Protein AF-A0A1V4RSJ5-F1 (afdb_monomer_lite)

Structure (mmCIF, N/CA/C/O backbone):
data_AF-A0A1V4RSJ5-F1
#
_entry.id   AF-A0A1V4RSJ5-F1
#
loop_
_atom_site.group_PDB
_atom_site.id
_atom_site.type_symbol
_atom_site.label_atom_id
_atom_site.label_alt_id
_atom_site.label_comp_id
_atom_site.label_asym_id
_atom_site.label_entity_id
_atom_site.label_seq_id
_atom_site.pdbx_PDB_ins_code
_atom_site.Cartn_x
_atom_site.Cartn_y
_atom_site.Cartn_z
_atom_site.occupancy
_atom_site.B_iso_or_equiv
_atom_site.auth_seq_id
_atom_site.auth_comp_id
_atom_site.auth_asym_id
_atom_site.auth_atom_id
_atom_site.pdbx_PDB_model_num
ATOM 1 N N . MET A 1 1 ? 19.774 13.834 7.648 1.00 60.19 1 MET A N 1
ATOM 2 C CA . MET A 1 1 ? 18.920 12.659 7.350 1.00 60.19 1 MET A CA 1
ATOM 3 C C . MET A 1 1 ? 17.460 12.760 7.846 1.00 60.19 1 MET A C 1
ATOM 5 O O . MET A 1 1 ? 16.663 11.932 7.446 1.00 60.19 1 MET A O 1
ATOM 9 N N . ARG A 1 2 ? 17.047 13.765 8.650 1.00 70.81 2 ARG A N 1
ATOM 10 C CA . ARG A 1 2 ? 15.687 13.829 9.255 1.00 70.81 2 ARG A CA 1
ATOM 11 C C . ARG A 1 2 ? 14.603 14.603 8.474 1.00 70.81 2 ARG A C 1
ATOM 13 O O . ARG A 1 2 ? 13.468 14.656 8.927 1.00 70.81 2 ARG A O 1
ATOM 20 N N . LYS A 1 3 ? 14.915 15.206 7.317 1.00 78.62 3 LYS A N 1
ATOM 21 C CA . LYS A 1 3 ? 14.033 16.191 6.643 1.00 78.62 3 LYS A CA 1
ATOM 22 C C . LYS A 1 3 ? 12.652 15.664 6.208 1.00 78.62 3 LYS A C 1
ATOM 24 O O . LYS A 1 3 ? 11.761 16.475 5.996 1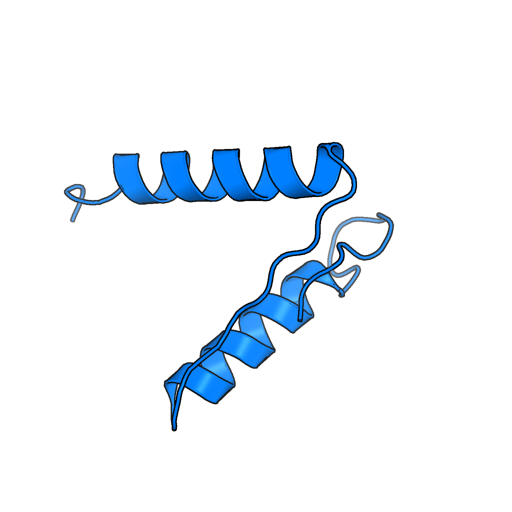.00 78.62 3 LYS A O 1
ATOM 29 N N . ASN A 1 4 ? 12.459 14.347 6.099 1.00 92.06 4 ASN A N 1
ATOM 30 C CA . ASN A 1 4 ? 11.225 13.761 5.559 1.00 92.06 4 ASN A CA 1
ATOM 31 C C . ASN A 1 4 ? 10.433 12.904 6.559 1.00 92.06 4 ASN A C 1
ATOM 33 O O . ASN A 1 4 ? 9.430 12.314 6.167 1.00 92.06 4 ASN A O 1
ATOM 37 N N . ILE A 1 5 ? 10.835 12.846 7.835 1.00 95.38 5 ILE A N 1
ATOM 38 C CA . ILE A 1 5 ? 10.163 11.998 8.839 1.00 95.38 5 ILE A CA 1
ATOM 39 C C . ILE A 1 5 ? 8.680 12.364 8.962 1.00 95.38 5 ILE A C 1
ATOM 41 O O . ILE A 1 5 ? 7.828 11.487 8.891 1.00 95.38 5 ILE A O 1
ATOM 45 N N . SER A 1 6 ? 8.357 13.656 9.045 1.00 95.06 6 SER A N 1
ATOM 46 C CA . SER A 1 6 ? 6.966 14.109 9.158 1.00 95.06 6 SER A CA 1
ATOM 47 C C . SER A 1 6 ? 6.112 13.708 7.951 1.00 95.06 6 SER A C 1
ATOM 49 O O . SER A 1 6 ? 4.938 13.403 8.111 1.00 95.06 6 SER A O 1
ATOM 51 N N . LYS A 1 7 ? 6.700 13.660 6.746 1.00 95.56 7 LYS A N 1
ATOM 52 C CA . LYS A 1 7 ? 5.993 13.225 5.530 1.00 95.56 7 LYS A CA 1
ATOM 53 C C . LYS A 1 7 ? 5.719 11.722 5.543 1.00 95.56 7 LYS A C 1
ATOM 55 O O . LYS A 1 7 ? 4.641 11.305 5.140 1.00 95.56 7 LYS A O 1
ATOM 60 N N . LEU A 1 8 ? 6.682 10.929 6.019 1.00 95.44 8 LEU A N 1
ATOM 61 C CA . LEU A 1 8 ? 6.532 9.480 6.171 1.00 95.44 8 LEU A CA 1
ATOM 62 C C . LEU A 1 8 ? 5.436 9.135 7.183 1.00 95.44 8 LEU A C 1
ATOM 64 O O . LEU A 1 8 ? 4.572 8.322 6.875 1.00 95.44 8 LEU A O 1
ATOM 68 N N . ILE A 1 9 ? 5.441 9.793 8.348 1.00 96.50 9 ILE A N 1
ATOM 69 C CA . ILE A 1 9 ? 4.408 9.608 9.379 1.00 96.50 9 ILE A CA 1
ATOM 70 C C . ILE A 1 9 ? 3.034 9.975 8.815 1.00 96.50 9 ILE A C 1
ATOM 72 O O . ILE A 1 9 ? 2.121 9.158 8.858 1.00 96.50 9 ILE A O 1
ATOM 76 N N . PHE A 1 10 ? 2.918 11.153 8.196 1.00 96.69 10 PHE A N 1
ATOM 77 C CA . PHE A 1 10 ? 1.668 11.600 7.586 1.00 96.69 10 PHE A CA 1
ATOM 78 C C . PHE A 1 10 ? 1.132 10.602 6.548 1.00 96.69 10 PHE A C 1
ATOM 80 O O . PHE A 1 10 ? -0.058 10.295 6.538 1.00 96.69 10 PHE A O 1
ATOM 87 N N . PHE A 1 11 ? 1.996 10.069 5.679 1.00 96.62 11 PHE A N 1
ATOM 88 C CA . PHE A 1 11 ? 1.582 9.082 4.682 1.00 96.62 11 PHE A CA 1
ATOM 89 C C . PHE A 1 11 ? 1.115 7.772 5.331 1.00 96.62 11 PHE A C 1
ATOM 91 O O . PHE A 1 11 ? 0.052 7.265 4.974 1.00 96.62 11 PHE A O 1
ATOM 98 N N . ALA A 1 12 ? 1.856 7.259 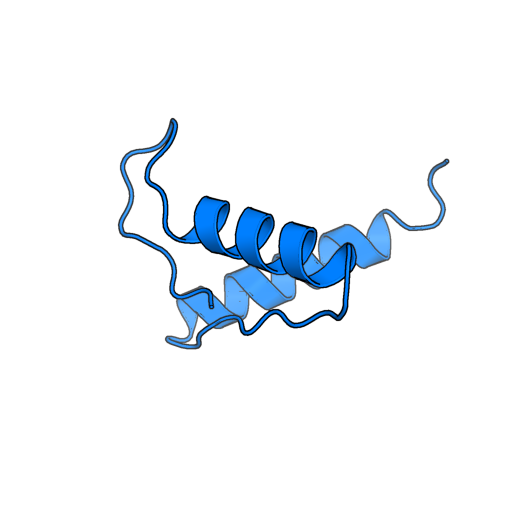6.317 1.00 96.75 12 ALA A N 1
ATOM 99 C CA . ALA A 1 12 ? 1.491 6.042 7.038 1.00 96.75 12 ALA A CA 1
ATOM 100 C C . ALA A 1 12 ? 0.132 6.175 7.749 1.00 96.75 12 ALA A C 1
ATOM 102 O O . ALA A 1 12 ? -0.698 5.271 7.658 1.00 96.75 12 ALA A O 1
ATOM 103 N N . GLU A 1 13 ? -0.133 7.321 8.385 1.00 98.00 13 GLU A N 1
ATOM 104 C CA .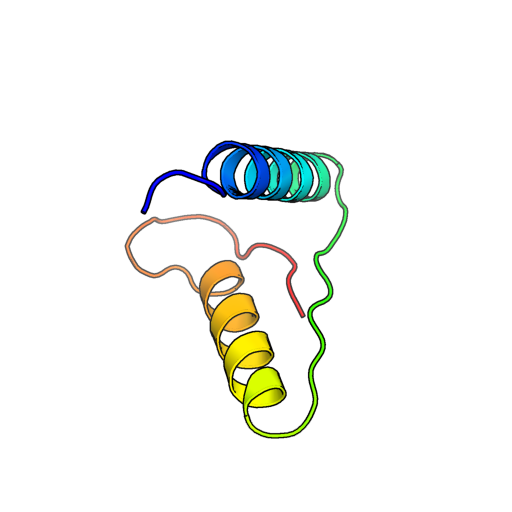 GLU A 1 13 ? -1.423 7.615 9.021 1.00 98.00 13 GLU A CA 1
ATOM 105 C C . GLU A 1 13 ? -2.576 7.626 8.008 1.00 98.00 13 GLU A C 1
ATOM 107 O O . GLU A 1 13 ? -3.641 7.069 8.274 1.00 98.00 13 GLU A O 1
ATOM 112 N N . LYS A 1 14 ? -2.373 8.216 6.822 1.00 98.12 14 LYS A N 1
ATOM 113 C CA . LYS A 1 14 ? -3.396 8.237 5.764 1.00 98.12 14 LYS A CA 1
ATOM 114 C C . LYS A 1 14 ? -3.685 6.851 5.199 1.00 98.12 14 LYS A C 1
ATOM 116 O O . LYS A 1 14 ? -4.850 6.536 4.971 1.00 98.12 14 LYS A O 1
ATOM 121 N N . VAL A 1 15 ? -2.657 6.029 5.003 1.00 97.75 15 VAL A N 1
ATOM 122 C CA . VAL A 1 15 ? -2.820 4.644 4.539 1.00 97.75 15 VAL A CA 1
ATOM 123 C C . VAL A 1 15 ? -3.560 3.805 5.584 1.00 97.75 15 VAL A C 1
ATOM 125 O O . VAL A 1 15 ? -4.511 3.108 5.239 1.00 97.75 15 VAL A O 1
ATOM 128 N N . ALA A 1 16 ? -3.190 3.919 6.863 1.00 96.69 16 ALA A N 1
ATOM 129 C CA . ALA A 1 16 ? -3.877 3.217 7.944 1.00 96.69 16 ALA A CA 1
ATOM 130 C C . ALA A 1 16 ? -5.361 3.610 8.021 1.00 96.69 16 ALA A C 1
ATOM 132 O O . ALA A 1 16 ? -6.224 2.734 8.057 1.00 96.69 16 ALA A O 1
ATOM 133 N N . LEU A 1 17 ? -5.658 4.915 7.960 1.00 98.19 17 LEU A N 1
ATOM 134 C CA . LEU A 1 17 ? -7.031 5.421 7.955 1.00 98.19 17 LEU A CA 1
ATOM 135 C C . LEU A 1 17 ? -7.836 4.908 6.752 1.00 98.19 17 LEU A C 1
ATOM 137 O O . LEU A 1 17 ? -9.022 4.612 6.894 1.00 98.19 17 LEU A O 1
ATOM 141 N N . ALA A 1 18 ? -7.212 4.795 5.576 1.00 98.12 18 ALA A N 1
ATOM 142 C CA . ALA A 1 18 ? -7.866 4.251 4.392 1.00 98.12 18 ALA A CA 1
ATOM 143 C C . ALA A 1 18 ? -8.285 2.790 4.619 1.00 98.12 18 ALA A C 1
ATOM 145 O O . ALA A 1 18 ? -9.443 2.454 4.388 1.00 98.12 18 ALA A O 1
ATOM 146 N N . PHE A 1 19 ? -7.395 1.947 5.150 1.00 96.44 19 PHE A N 1
ATOM 147 C CA . PHE A 1 19 ? -7.735 0.551 5.439 1.00 96.44 19 PHE A CA 1
ATOM 148 C C . PHE A 1 19 ? -8.838 0.407 6.488 1.00 96.44 19 PHE A C 1
ATOM 150 O O . PHE A 1 19 ? -9.730 -0.418 6.319 1.00 96.44 19 PHE A O 1
ATOM 157 N N . THR A 1 20 ? -8.830 1.222 7.549 1.00 96.38 20 THR A N 1
ATOM 158 C CA . THR A 1 20 ? -9.911 1.183 8.550 1.00 96.38 20 THR A CA 1
ATOM 159 C C . THR A 1 20 ? -11.232 1.755 8.034 1.00 96.38 20 THR A C 1
ATOM 161 O O . THR A 1 20 ? -12.259 1.558 8.673 1.00 96.38 20 THR A O 1
ATOM 164 N N . SER A 1 21 ? -11.212 2.460 6.899 1.00 98.00 21 SER A N 1
ATOM 165 C CA . SER A 1 21 ? -12.394 3.029 6.235 1.00 98.00 21 SER A CA 1
ATOM 166 C C . SER A 1 21 ? -12.856 2.197 5.030 1.00 98.00 21 SER A C 1
ATOM 168 O O . SER A 1 21 ? -13.531 2.731 4.156 1.00 98.00 21 SER A O 1
ATOM 170 N N . ASP A 1 22 ? -12.468 0.917 4.966 1.00 96.62 22 ASP A N 1
ATOM 171 C CA . ASP A 1 22 ? -12.816 -0.031 3.891 1.00 96.62 22 ASP A CA 1
ATOM 172 C C . ASP A 1 22 ? -12.355 0.408 2.481 1.00 96.62 22 ASP A C 1
ATOM 174 O O . ASP A 1 22 ? -12.918 0.038 1.450 1.00 96.62 22 ASP A O 1
ATOM 178 N N . CYS A 1 23 ? -11.289 1.212 2.424 1.00 97.88 23 CYS A N 1
ATOM 179 C CA . CYS A 1 23 ? -10.616 1.593 1.186 1.00 97.88 23 CYS A CA 1
ATOM 180 C C . CYS A 1 23 ? -9.422 0.672 0.893 1.00 97.88 23 CYS A C 1
ATOM 182 O O . CYS A 1 23 ? -8.912 -0.044 1.755 1.00 97.88 23 CYS A O 1
ATOM 184 N N . LYS A 1 24 ? -8.916 0.758 -0.342 1.00 96.75 24 LYS A N 1
ATOM 185 C CA . LYS A 1 24 ? -7.711 0.054 -0.804 1.00 96.75 24 LYS A CA 1
ATOM 186 C C . LYS A 1 24 ? -6.584 1.015 -1.167 1.00 96.75 24 LYS A C 1
ATOM 188 O O . LYS A 1 24 ? -6.840 2.143 -1.590 1.00 96.75 24 LYS A O 1
ATOM 193 N N . LEU A 1 25 ? -5.346 0.544 -1.051 1.00 97.62 25 LEU A N 1
ATOM 194 C CA . LEU A 1 25 ? -4.155 1.252 -1.514 1.00 97.62 25 LEU A CA 1
ATOM 195 C C . LEU A 1 25 ? -3.820 0.808 -2.943 1.00 97.62 25 LEU A C 1
ATOM 197 O O . LEU A 1 25 ? -3.707 -0.386 -3.196 1.00 97.62 25 LEU A O 1
ATOM 201 N N . LEU A 1 26 ? -3.664 1.760 -3.864 1.00 97.75 26 LEU A N 1
ATOM 202 C CA . LEU A 1 26 ? -3.180 1.501 -5.223 1.00 97.75 26 LEU A CA 1
ATOM 203 C C . LEU A 1 26 ? -1.783 2.108 -5.374 1.00 97.75 26 LEU A C 1
ATOM 205 O O . LEU A 1 26 ? -1.609 3.303 -5.121 1.00 97.75 26 LEU A O 1
ATOM 209 N N . ILE A 1 27 ? -0.807 1.301 -5.779 1.00 97.19 27 ILE A N 1
ATOM 210 C CA . ILE A 1 27 ? 0.591 1.699 -5.945 1.00 97.19 27 ILE A CA 1
ATOM 211 C C . ILE A 1 27 ? 0.992 1.445 -7.395 1.00 97.19 27 ILE A C 1
ATOM 213 O O . ILE A 1 27 ? 0.795 0.367 -7.942 1.00 97.19 27 ILE A O 1
ATOM 217 N N . CYS A 1 28 ? 1.569 2.451 -8.044 1.00 97.69 28 CYS A N 1
ATOM 218 C CA . CYS A 1 28 ? 1.985 2.344 -9.435 1.00 97.69 28 CYS A CA 1
ATOM 219 C C . CYS A 1 28 ? 3.363 2.962 -9.653 1.00 97.69 28 CYS A C 1
ATOM 221 O O . CYS A 1 28 ? 3.734 3.948 -9.015 1.00 97.69 28 CYS A O 1
ATOM 223 N N . GLY A 1 29 ? 4.096 2.409 -10.612 1.00 97.62 29 GLY A N 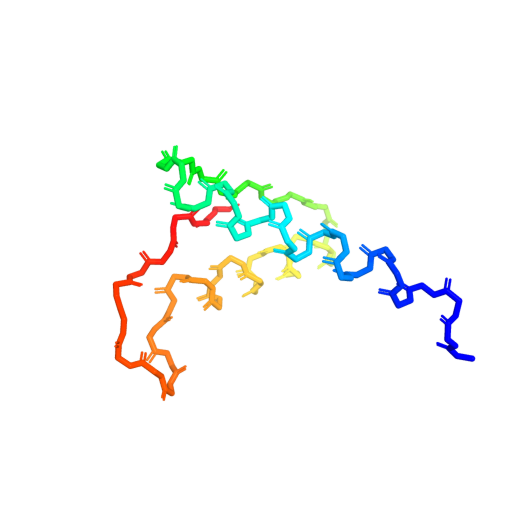1
ATOM 224 C CA . GLY A 1 29 ? 5.400 2.893 -11.038 1.00 97.62 29 GLY A CA 1
ATOM 225 C C . GLY A 1 29 ? 5.778 2.289 -12.387 1.00 97.62 29 GLY A C 1
ATOM 226 O O . GLY A 1 29 ? 5.151 1.335 -12.839 1.00 97.62 29 GLY A O 1
ATOM 227 N N . ASN A 1 30 ? 6.808 2.846 -13.024 1.00 98.12 30 ASN A N 1
ATOM 228 C CA . ASN A 1 30 ? 7.347 2.358 -14.295 1.00 98.12 30 ASN A CA 1
ATOM 229 C C . ASN A 1 30 ? 8.784 1.859 -14.093 1.00 98.12 30 ASN A C 1
ATOM 231 O O . ASN A 1 30 ? 9.534 2.433 -13.301 1.00 98.12 30 ASN A O 1
ATOM 235 N N . GLY A 1 31 ? 9.190 0.818 -14.826 1.00 96.38 31 GLY A N 1
ATOM 236 C CA . GLY A 1 31 ? 10.544 0.260 -14.725 1.00 96.38 31 GLY A CA 1
ATOM 237 C C . GLY A 1 31 ? 10.857 -0.235 -13.309 1.00 96.38 31 GLY A C 1
ATOM 238 O O . GLY A 1 31 ? 10.067 -0.974 -12.729 1.00 96.38 31 GLY A O 1
ATOM 239 N N . GLY A 1 32 ? 11.983 0.196 -12.729 1.00 97.25 32 GLY A N 1
ATOM 240 C CA . GLY A 1 32 ? 12.384 -0.201 -11.370 1.00 97.25 32 GLY A CA 1
ATOM 241 C C . GLY A 1 32 ? 11.330 0.111 -10.301 1.00 97.25 32 GLY A C 1
ATOM 242 O O . GLY A 1 32 ? 11.056 -0.724 -9.447 1.00 97.25 32 GLY A O 1
ATOM 243 N N . SER A 1 33 ? 10.635 1.247 -10.413 1.00 97.69 33 SER A N 1
ATOM 244 C CA . SER A 1 33 ? 9.577 1.611 -9.462 1.00 97.69 33 SER A CA 1
ATOM 245 C C . SER A 1 33 ? 8.326 0.732 -9.569 1.00 97.69 33 SER A C 1
ATOM 247 O O . SER A 1 33 ? 7.526 0.715 -8.639 1.00 97.69 33 SER A O 1
ATOM 249 N N . ALA A 1 34 ? 8.139 -0.008 -10.670 1.00 98.19 34 ALA A N 1
ATOM 250 C CA . ALA A 1 34 ? 7.089 -1.025 -10.751 1.00 98.19 34 ALA A CA 1
ATOM 251 C C . ALA A 1 34 ? 7.410 -2.225 -9.843 1.00 98.19 34 ALA A C 1
ATOM 253 O O . ALA A 1 34 ? 6.513 -2.762 -9.196 1.00 98.19 34 ALA A O 1
ATOM 254 N N . ALA A 1 35 ? 8.691 -2.602 -9.746 1.00 97.56 35 ALA A N 1
ATOM 255 C CA . ALA A 1 35 ? 9.139 -3.645 -8.828 1.00 97.56 35 ALA A CA 1
ATOM 256 C C . ALA A 1 35 ? 8.971 -3.205 -7.365 1.00 97.56 35 ALA A C 1
ATOM 258 O O . ALA A 1 35 ? 8.482 -3.989 -6.554 1.00 97.56 35 ALA A O 1
ATOM 259 N N . ASP A 1 36 ? 9.288 -1.943 -7.048 1.00 97.75 36 ASP A N 1
ATOM 260 C CA . ASP A 1 36 ? 9.042 -1.374 -5.715 1.00 97.75 36 ASP A CA 1
ATOM 261 C C . ASP A 1 36 ? 7.544 -1.365 -5.375 1.00 97.75 36 ASP A C 1
ATOM 263 O O . ASP A 1 36 ? 7.156 -1.769 -4.279 1.00 97.75 36 ASP A O 1
ATOM 267 N N . ALA A 1 37 ? 6.687 -0.954 -6.319 1.00 97.88 37 ALA A N 1
ATOM 268 C CA . ALA A 1 37 ? 5.237 -0.944 -6.132 1.00 97.88 37 ALA A CA 1
ATOM 269 C C . ALA A 1 37 ? 4.694 -2.348 -5.825 1.00 97.88 37 ALA A C 1
ATOM 271 O O . ALA A 1 37 ? 4.001 -2.535 -4.825 1.00 97.88 37 ALA A O 1
ATOM 272 N N . GLN A 1 38 ? 5.087 -3.343 -6.628 1.00 96.94 38 GLN A N 1
ATOM 273 C CA . GLN A 1 38 ? 4.754 -4.751 -6.401 1.00 96.94 38 GLN A CA 1
ATOM 274 C C . GLN A 1 38 ? 5.249 -5.238 -5.035 1.00 96.94 38 GLN A C 1
ATOM 276 O O . GLN A 1 38 ? 4.527 -5.951 -4.337 1.00 96.94 38 GLN A O 1
ATOM 281 N N . HIS A 1 39 ? 6.486 -4.900 -4.665 1.00 95.50 39 HIS A N 1
ATOM 282 C CA . HIS A 1 39 ? 7.071 -5.335 -3.403 1.00 95.50 39 HIS A CA 1
ATOM 283 C C . HIS A 1 39 ? 6.268 -4.795 -2.217 1.00 95.50 39 HIS A C 1
ATOM 285 O O . HIS A 1 39 ? 5.835 -5.570 -1.367 1.00 95.50 39 HIS A O 1
ATOM 291 N N . ILE A 1 40 ? 5.985 -3.489 -2.209 1.00 95.19 40 ILE A N 1
ATOM 292 C CA . ILE A 1 40 ? 5.209 -2.841 -1.146 1.00 95.19 40 ILE A CA 1
ATOM 293 C C . ILE A 1 40 ? 3.785 -3.415 -1.087 1.00 95.19 40 ILE A C 1
ATOM 295 O O . ILE A 1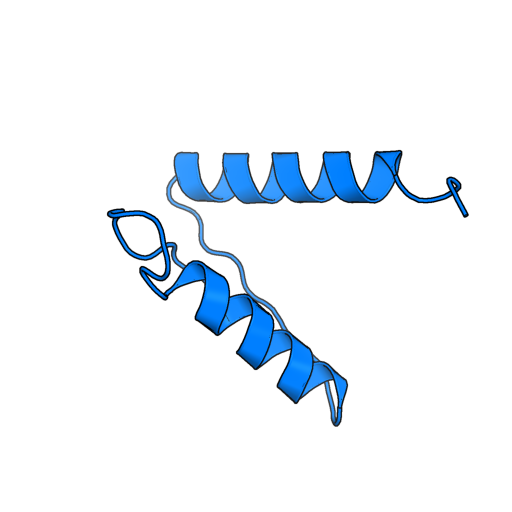 40 ? 3.296 -3.728 -0.002 1.00 95.19 40 ILE A O 1
ATOM 299 N N . ALA A 1 41 ? 3.117 -3.607 -2.230 1.00 95.81 41 ALA A N 1
ATOM 300 C CA . ALA A 1 41 ? 1.789 -4.221 -2.261 1.00 95.81 41 ALA A CA 1
ATOM 301 C C . ALA A 1 41 ?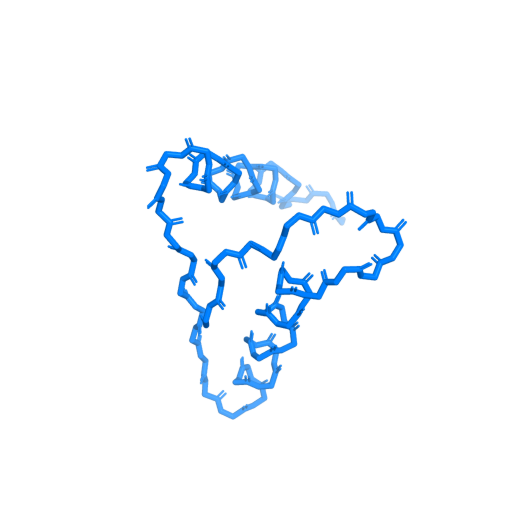 1.808 -5.636 -1.651 1.00 95.81 41 ALA A C 1
ATOM 303 O O . ALA A 1 41 ? 0.957 -5.973 -0.822 1.00 95.81 41 ALA A O 1
ATOM 304 N N . ALA A 1 42 ? 2.824 -6.442 -1.981 1.00 94.25 42 ALA A N 1
ATOM 305 C CA . ALA A 1 42 ? 2.987 -7.783 -1.433 1.00 94.25 42 ALA A CA 1
ATOM 306 C C . ALA A 1 42 ? 3.180 -7.783 0.094 1.00 94.25 42 ALA A C 1
ATOM 308 O O . ALA A 1 42 ? 2.648 -8.667 0.764 1.00 94.25 42 ALA A O 1
ATOM 309 N N . GLU A 1 43 ? 3.872 -6.796 0.668 1.00 93.12 43 GLU A N 1
ATOM 310 C CA . GLU A 1 43 ? 4.028 -6.675 2.126 1.00 93.12 43 GLU A CA 1
ATOM 311 C C . GLU A 1 43 ? 2.693 -6.419 2.851 1.00 93.12 43 GLU A C 1
ATOM 313 O O . GLU A 1 43 ? 2.458 -6.950 3.941 1.00 93.12 43 GLU A O 1
ATOM 318 N N . PHE A 1 44 ? 1.780 -5.656 2.244 1.00 93.81 44 PHE A N 1
ATOM 319 C CA . PHE A 1 44 ? 0.446 -5.419 2.808 1.00 93.81 44 PHE A CA 1
ATOM 320 C C . PHE A 1 44 ? -0.461 -6.653 2.708 1.00 93.81 44 PHE A C 1
ATOM 322 O O . PHE A 1 44 ? -1.188 -6.964 3.664 1.00 93.81 44 PHE A O 1
ATOM 329 N N . ILE A 1 45 ? -0.377 -7.389 1.597 1.00 93.50 45 ILE A N 1
ATOM 330 C CA . ILE A 1 45 ? -1.150 -8.616 1.367 1.00 93.50 45 ILE A CA 1
ATOM 331 C C . ILE A 1 45 ? -0.643 -9.764 2.257 1.00 93.50 45 ILE A C 1
ATOM 333 O O . ILE A 1 45 ? -1.440 -10.550 2.773 1.00 93.50 45 ILE A O 1
ATOM 337 N N . ASN A 1 46 ? 0.673 -9.878 2.451 1.00 88.12 46 ASN A N 1
ATOM 338 C CA . ASN A 1 46 ? 1.277 -11.017 3.136 1.00 88.12 46 ASN A CA 1
ATOM 339 C C . ASN A 1 46 ? 1.083 -10.966 4.669 1.00 88.12 46 ASN A C 1
ATOM 341 O O . ASN A 1 46 ? 0.975 -9.905 5.283 1.00 88.12 46 ASN A O 1
ATOM 345 N N . ARG A 1 47 ? 1.081 -12.145 5.303 1.00 76.56 47 ARG A N 1
ATOM 346 C CA . ARG A 1 47 ? 0.931 -12.353 6.759 1.00 76.56 47 ARG A CA 1
ATOM 347 C C . ARG A 1 47 ? 2.275 -12.541 7.469 1.00 76.56 47 ARG A C 1
ATOM 349 O O . ARG A 1 47 ? 2.369 -13.234 8.481 1.00 76.56 47 ARG A O 1
ATOM 356 N N . TYR A 1 48 ? 3.356 -12.004 6.911 1.00 59.12 48 TYR A N 1
ATOM 357 C CA . TYR A 1 48 ? 4.687 -12.292 7.433 1.00 59.12 48 TYR A CA 1
ATOM 358 C C . TYR A 1 48 ? 4.904 -11.572 8.776 1.00 59.12 48 TYR A C 1
ATOM 360 O O . TYR A 1 48 ? 4.867 -10.346 8.839 1.00 59.12 48 TYR A O 1
ATOM 368 N N . ARG A 1 49 ? 5.144 -12.358 9.840 1.00 65.38 49 ARG A N 1
ATOM 369 C CA . ARG A 1 49 ? 5.411 -11.985 11.254 1.00 65.38 49 ARG A CA 1
ATOM 370 C C . ARG A 1 49 ? 4.227 -11.630 12.156 1.00 65.38 49 ARG A C 1
ATOM 372 O O . ARG A 1 49 ? 4.391 -11.709 13.368 1.00 65.38 49 ARG A O 1
ATOM 379 N N . LEU A 1 50 ? 3.068 -11.271 11.615 1.00 75.69 50 LEU A N 1
ATOM 380 C CA . LEU A 1 50 ? 1.872 -10.942 12.397 1.00 75.69 50 LEU A CA 1
ATOM 381 C C . LEU A 1 50 ? 0.665 -11.656 11.805 1.00 75.69 50 LEU A C 1
ATOM 383 O O . LEU A 1 50 ? 0.390 -11.547 10.609 1.00 75.69 50 LEU A O 1
ATOM 387 N N . GLU A 1 51 ? -0.072 -12.362 12.655 1.00 82.69 51 GLU A N 1
ATOM 388 C CA . GLU A 1 51 ? -1.303 -13.022 12.250 1.00 82.69 51 GLU A CA 1
ATOM 389 C C . GLU A 1 51 ? -2.420 -11.976 12.137 1.00 82.69 51 GLU A C 1
ATOM 391 O O . GLU A 1 51 ? -2.995 -11.526 13.126 1.00 82.69 51 GLU A O 1
ATOM 396 N N . ARG A 1 52 ? -2.675 -11.530 10.903 1.00 88.38 52 ARG A N 1
ATOM 397 C CA . ARG A 1 52 ? -3.737 -10.578 10.556 1.00 88.38 52 ARG A CA 1
ATOM 398 C C . ARG A 1 52 ? -4.370 -10.924 9.205 1.00 88.38 52 ARG A C 1
ATOM 400 O O . ARG A 1 52 ? -3.730 -11.594 8.385 1.00 88.38 52 ARG A O 1
ATOM 407 N N . PRO A 1 53 ? -5.592 -10.443 8.923 1.00 89.69 53 PRO A N 1
ATOM 408 C CA . PRO A 1 53 ? -6.129 -10.453 7.570 1.00 89.69 53 PRO A CA 1
ATOM 409 C C . PRO A 1 53 ? -5.203 -9.715 6.578 1.00 89.69 53 PRO A C 1
ATOM 411 O O . PRO A 1 53 ? -4.494 -8.776 6.973 1.00 89.69 53 PRO A O 1
ATOM 414 N N . PRO A 1 54 ? -5.185 -10.128 5.297 1.00 93.12 54 PRO A N 1
ATOM 415 C CA . PRO A 1 54 ? -4.491 -9.381 4.252 1.00 93.12 54 PRO A CA 1
ATOM 416 C C . PRO A 1 54 ? -5.075 -7.965 4.153 1.00 93.12 54 PRO A C 1
ATOM 418 O O . PRO A 1 54 ? -6.289 -7.791 4.247 1.00 93.12 54 PRO A O 1
ATOM 421 N N . LEU A 1 55 ? -4.218 -6.958 3.969 1.00 94.88 55 LEU A N 1
ATOM 422 C CA . LEU A 1 55 ? -4.664 -5.583 3.736 1.00 94.88 55 LEU A CA 1
ATOM 423 C C . LEU A 1 55 ? -4.832 -5.358 2.225 1.00 94.88 55 LEU A C 1
ATOM 425 O O . LEU A 1 55 ? -4.003 -5.849 1.453 1.00 94.88 55 LEU A O 1
ATOM 429 N N . PRO A 1 56 ? -5.883 -4.644 1.784 1.00 96.75 56 PRO A N 1
ATOM 430 C CA . PRO A 1 56 ? -6.184 -4.475 0.367 1.00 96.75 56 PRO A CA 1
ATOM 431 C C . PRO A 1 56 ? -5.209 -3.486 -0.293 1.00 96.75 56 PRO A C 1
ATOM 433 O O . PRO A 1 56 ? -5.459 -2.282 -0.335 1.00 96.75 56 PRO A O 1
ATOM 436 N N . ALA A 1 57 ? -4.101 -3.997 -0.826 1.00 96.94 57 ALA A N 1
ATOM 437 C CA . ALA A 1 57 ? -3.126 -3.236 -1.604 1.00 96.94 57 ALA A CA 1
ATOM 438 C C . ALA A 1 57 ? -2.898 -3.887 -2.973 1.00 96.94 57 ALA A C 1
ATOM 440 O O . ALA A 1 57 ? -2.876 -5.114 -3.067 1.00 96.94 57 ALA A O 1
ATOM 441 N N . LEU A 1 58 ? -2.755 -3.067 -4.015 1.00 94.25 58 LEU A N 1
ATOM 442 C CA . LEU A 1 58 ? -2.533 -3.479 -5.405 1.00 94.25 58 LEU A CA 1
ATOM 443 C C . LEU A 1 58 ? -1.471 -2.599 -6.056 1.00 94.25 58 LEU A C 1
ATOM 445 O O . LEU A 1 58 ? -1.540 -1.366 -5.843 1.00 94.25 58 LEU A O 1
#

Radius of gyration: 12.72 Å; chains: 1; bounding box: 32×29×27 Å

Foldseek 3Di:
DCPCVVVVVVVVVVQVVQQVVVHAAEQDDPDPSNVVQVVVQCVQQDCPPHPDHRGHYD

Secondary structure (DSSP, 8-state):
--TTHHHHHHHHHHHHHHHHTT--B----STHHHHHHHHHHHHHH--SSS--PPP-B-

Sequence (58 aa):
MRKNISKLIFFAEKVALAFTSDCKLLICGNGGSAADAQHIAAEFINRYRLERPPLPAL

pLDDT: mean 92.53, std 9.35, range [59.12, 98.19]